Protein AF-A0A2N9LBW0-F1 (afdb_monomer)

Solvent-accessible surface area (backbone atoms only — not comparable to full-atom values): 5329 Å² total; per-residue (Å²): 86,71,47,71,45,98,88,67,49,81,42,82,78,46,86,52,63,26,68,70,31,43,53,51,39,52,55,38,45,74,68,76,46,85,61,50,71,68,40,63,68,45,28,39,27,81,76,46,20,48,65,74,47,76,48,57,36,70,100,74,21,26,35,38,39,40,39,31,80,74,43,94,68,72,46,68,52,81,45,98,61,61,48,77,82,69,97,63,136

Radius of gyration: 15.64 Å; Cα contacts (8 Å, |Δi|>4): 136; chains: 1; bounding box: 33×25×38 Å

Sequence (89 aa):
MVAITPEGEALTLLDDGEPGATARFEAEFAGGQPVSAQTLAACGGKVAPWISSVTFGGAQLRTVYLGSLKGTTIPYFSSPVAGLPMVHW

pLDDT: mean 94.03, std 5.06, range [58.31, 97.94]

Secondary structure (DSSP, 8-state):
-EEE-TTSPEEE----B-HHHHHHHHHHHHTTSPPPHHHHHH-B-SSSSSEEEEEEESTTS-EEEEEESS-SS--EEE-SSPPPPPS--

Nearest PDB structures (foldseek):
  7ris-assembly1_A  TM=7.830E-01  e=2.706E-01  Rhodopseudomonas palustris CGA009
  8dk0-assembly1_A  TM=7.950E-01  e=6.933E-01  Rhodopseudomonas palustris CGA009
  7riz-assembly1_A  TM=7.955E-01  e=1.668E+00  Rhodopseudomonas palustris CGA009

Structure (mmCIF, N/CA/C/O backbone):
data_AF-A0A2N9LBW0-F1
#
_entry.id   AF-A0A2N9LBW0-F1
#
loop_
_atom_site.group_PDB
_atom_site.id
_atom_site.type_symbol
_atom_site.label_atom_id
_atom_site.label_alt_id
_atom_site.label_comp_id
_atom_site.label_asym_id
_atom_site.label_entity_id
_atom_site.label_seq_id
_atom_site.pdbx_PDB_ins_code
_atom_site.Cartn_x
_atom_site.Cartn_y
_atom_site.Cartn_z
_atom_site.occupancy
_atom_site.B_iso_or_equiv
_atom_site.auth_seq_id
_atom_site.auth_comp_id
_atom_site.auth_asym_id
_atom_site.auth_atom_id
_atom_site.pdbx_PDB_model_num
ATOM 1 N N . MET A 1 1 ? -3.085 -4.540 -1.891 1.00 89.62 1 MET A N 1
ATOM 2 C CA . MET A 1 1 ? -3.071 -4.159 -3.320 1.00 89.62 1 MET A CA 1
ATOM 3 C C . MET A 1 1 ? -3.448 -5.360 -4.157 1.00 89.62 1 MET A C 1
ATOM 5 O O . MET A 1 1 ? -2.864 -6.426 -3.979 1.00 89.62 1 MET A O 1
ATOM 9 N N . VAL A 1 2 ? -4.394 -5.170 -5.071 1.00 94.56 2 VAL A N 1
ATOM 10 C CA . VAL A 1 2 ? -4.849 -6.212 -5.991 1.00 94.56 2 VAL A CA 1
ATOM 11 C C . VAL A 1 2 ? -4.650 -5.765 -7.435 1.00 94.56 2 VAL A C 1
ATOM 13 O O . VAL A 1 2 ? -4.739 -4.572 -7.723 1.00 94.56 2 VAL A O 1
ATOM 16 N N . ALA A 1 3 ? -4.387 -6.713 -8.328 1.00 92.88 3 ALA A N 1
ATOM 17 C CA . ALA A 1 3 ? -4.591 -6.538 -9.760 1.00 92.88 3 ALA A CA 1
ATOM 18 C C . ALA A 1 3 ? -5.847 -7.304 -10.170 1.00 92.88 3 ALA A C 1
ATOM 20 O O . ALA A 1 3 ? -6.066 -8.416 -9.695 1.00 92.88 3 ALA A O 1
ATOM 21 N N . ILE A 1 4 ? -6.651 -6.708 -11.046 1.00 92.25 4 ILE A N 1
ATOM 22 C CA . ILE A 1 4 ? -7.786 -7.385 -11.672 1.00 92.25 4 ILE A CA 1
ATOM 23 C C . ILE A 1 4 ? -7.333 -7.842 -13.060 1.00 92.25 4 ILE A C 1
ATOM 25 O O . ILE A 1 4 ? -6.844 -7.019 -13.837 1.00 92.25 4 ILE A O 1
ATOM 29 N N . THR A 1 5 ? -7.421 -9.140 -13.352 1.00 87.50 5 THR A N 1
ATOM 30 C CA . THR A 1 5 ? -7.038 -9.693 -14.660 1.00 87.50 5 THR A CA 1
ATOM 31 C C . THR A 1 5 ? -8.055 -9.300 -15.740 1.00 87.50 5 THR A C 1
ATOM 33 O O . THR A 1 5 ? -9.177 -8.906 -15.407 1.00 87.50 5 THR A O 1
ATOM 36 N N . PRO A 1 6 ? -7.717 -9.409 -17.040 1.00 87.44 6 PRO A N 1
ATOM 37 C CA . PRO A 1 6 ? -8.687 -9.207 -18.121 1.00 87.44 6 PRO A CA 1
ATOM 38 C C . PRO A 1 6 ? -9.934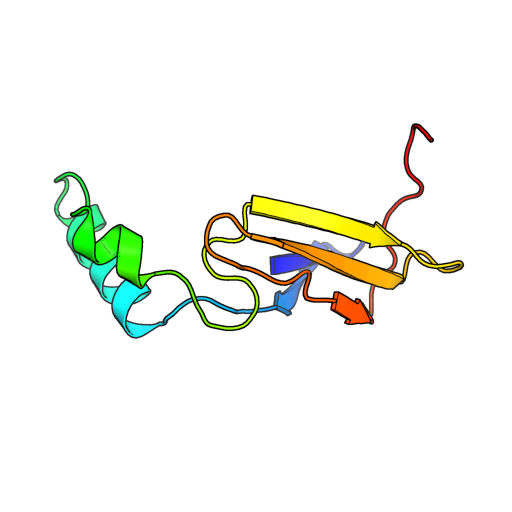 -10.100 -18.013 1.00 87.44 6 PRO A C 1
ATOM 40 O O . PRO A 1 6 ? -11.013 -9.710 -18.449 1.00 87.44 6 PRO A O 1
ATOM 43 N N . GLU A 1 7 ? -9.796 -11.274 -17.399 1.00 92.81 7 GLU A N 1
ATOM 44 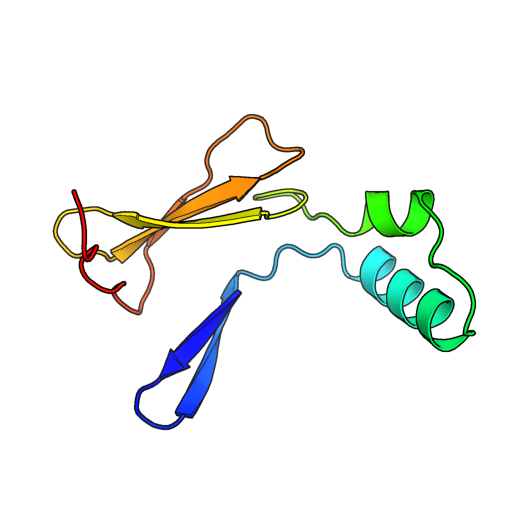C CA . GLU A 1 7 ? -10.867 -12.241 -17.147 1.00 92.81 7 GLU A CA 1
ATOM 45 C C . GLU A 1 7 ? -11.710 -11.887 -15.906 1.00 92.81 7 GLU A C 1
ATOM 47 O O . GLU A 1 7 ? -12.728 -12.526 -15.647 1.00 92.81 7 GLU A O 1
ATOM 52 N N . GLY A 1 8 ? -11.316 -10.854 -15.152 1.00 92.56 8 GLY A N 1
ATOM 53 C CA . GLY A 1 8 ? -12.012 -10.372 -13.959 1.00 92.56 8 GLY A CA 1
ATOM 54 C C . GLY A 1 8 ? -11.545 -11.001 -12.644 1.00 92.56 8 GLY A C 1
ATOM 55 O O . GLY A 1 8 ? -12.175 -10.774 -11.611 1.00 92.56 8 GLY A O 1
ATOM 56 N N . GLU A 1 9 ? -10.453 -11.769 -12.641 1.00 93.50 9 GLU A N 1
ATOM 57 C CA . GLU A 1 9 ? -9.927 -12.393 -11.425 1.00 93.50 9 GLU A CA 1
ATOM 58 C C . GLU A 1 9 ? -9.129 -11.393 -10.583 1.00 93.50 9 GLU A C 1
ATOM 60 O O . GLU A 1 9 ? -8.366 -10.583 -11.108 1.00 93.50 9 GLU A O 1
ATOM 65 N N . ALA A 1 10 ? -9.268 -11.464 -9.258 1.00 95.06 10 ALA A N 1
ATOM 66 C CA . ALA A 1 10 ? -8.485 -10.647 -8.339 1.00 95.06 10 ALA A CA 1
ATOM 67 C C . ALA A 1 10 ? -7.216 -11.388 -7.894 1.00 95.06 10 ALA A C 1
ATOM 69 O O . ALA A 1 10 ? -7.281 -12.423 -7.233 1.00 95.06 10 ALA A O 1
ATOM 70 N N . LEU A 1 11 ? -6.055 -10.814 -8.206 1.00 92.94 11 LEU A N 1
ATOM 71 C CA . LEU A 1 11 ? -4.747 -11.279 -7.754 1.00 92.94 11 LEU A CA 1
ATOM 72 C C . LEU A 1 11 ? -4.225 -10.374 -6.639 1.00 92.94 11 LEU A C 1
ATOM 74 O O . LEU A 1 11 ? -4.006 -9.180 -6.856 1.00 92.94 11 LEU A O 1
ATOM 78 N N . THR A 1 12 ? -3.962 -10.934 -5.459 1.00 94.38 12 THR A N 1
ATOM 79 C CA . THR A 1 12 ? -3.292 -10.199 -4.378 1.00 94.38 12 THR A CA 1
ATOM 80 C C . THR A 1 12 ? -1.811 -10.043 -4.702 1.00 94.38 12 THR A C 1
ATOM 82 O O . THR A 1 12 ? -1.068 -11.020 -4.735 1.00 94.38 12 THR A O 1
ATOM 85 N N . LEU A 1 13 ? -1.376 -8.802 -4.932 1.00 93.19 13 LEU A N 1
ATOM 86 C CA . LEU A 1 13 ? 0.022 -8.479 -5.240 1.00 93.19 13 LEU A CA 1
ATOM 87 C C . LEU A 1 13 ? 0.824 -8.069 -4.002 1.00 93.19 13 LEU A C 1
ATOM 89 O O . LEU A 1 13 ? 2.034 -8.256 -3.957 1.00 93.19 13 LEU A O 1
ATOM 93 N N . LEU A 1 14 ? 0.153 -7.471 -3.020 1.00 93.31 14 LEU A N 1
ATOM 94 C CA . LEU A 1 14 ? 0.753 -7.047 -1.759 1.00 93.31 14 LEU A CA 1
ATOM 95 C C . LEU A 1 14 ? -0.326 -6.994 -0.687 1.00 93.31 14 LEU A C 1
ATOM 97 O O . LEU A 1 14 ? -1.359 -6.354 -0.894 1.00 93.31 14 LEU A O 1
ATOM 101 N N . ASP A 1 15 ? -0.043 -7.581 0.464 1.00 93.62 15 ASP A N 1
ATOM 102 C CA . ASP A 1 15 ? -0.789 -7.367 1.696 1.00 93.62 15 ASP A CA 1
ATOM 103 C C . ASP A 1 15 ? 0.202 -6.914 2.773 1.00 93.62 15 ASP A C 1
ATOM 105 O O . ASP A 1 15 ? 1.076 -7.671 3.186 1.00 93.62 15 ASP A O 1
ATOM 109 N N . ASP A 1 16 ? 0.128 -5.634 3.128 1.00 94.06 16 ASP A N 1
ATOM 110 C CA . ASP A 1 16 ? 0.992 -4.983 4.121 1.00 94.06 16 ASP A CA 1
ATOM 111 C C . ASP A 1 16 ? 0.131 -4.288 5.186 1.00 94.06 16 ASP A C 1
ATOM 113 O O . ASP A 1 16 ? 0.472 -3.221 5.687 1.00 94.06 16 ASP A O 1
ATOM 117 N N . GLY A 1 17 ? -1.047 -4.840 5.487 1.00 94.12 17 GLY A N 1
ATOM 118 C CA . GLY A 1 17 ? -1.803 -4.460 6.679 1.00 94.12 17 GLY A CA 1
ATOM 119 C C . GLY A 1 17 ? -1.239 -5.147 7.923 1.00 94.12 17 GLY A C 1
ATOM 120 O O . GLY A 1 17 ? -0.624 -6.208 7.828 1.00 94.12 17 GLY A O 1
ATOM 121 N N . GLU A 1 18 ? -1.455 -4.568 9.105 1.00 96.44 18 GLU A N 1
ATOM 122 C CA . GLU A 1 18 ? -1.272 -5.299 10.365 1.00 96.44 18 GLU A CA 1
ATOM 123 C C . GLU A 1 18 ? -2.594 -6.010 10.717 1.00 96.44 18 GLU A C 1
ATOM 125 O O . GLU A 1 18 ? -3.553 -5.330 11.095 1.00 96.44 18 GLU A O 1
ATOM 130 N N . PRO A 1 19 ? -2.693 -7.351 10.592 1.00 95.62 19 PRO A N 1
ATOM 131 C CA . PRO A 1 19 ? -3.979 -8.048 10.662 1.00 95.62 19 PRO A CA 1
ATOM 132 C C . PRO A 1 19 ? -4.721 -7.867 11.990 1.00 95.62 19 PRO A C 1
ATOM 134 O O . PRO A 1 19 ? -5.950 -7.788 11.999 1.00 95.62 19 PRO A O 1
ATOM 137 N N . GLY A 1 20 ? -4.003 -7.782 13.116 1.00 97.50 20 GLY A N 1
ATOM 138 C CA . GLY A 1 20 ? -4.613 -7.589 14.432 1.00 97.50 20 GLY A CA 1
ATOM 139 C C . GLY A 1 20 ? -5.266 -6.213 14.573 1.00 97.50 20 GLY A C 1
ATOM 140 O O . GLY A 1 20 ? -6.403 -6.089 15.036 1.00 97.50 20 GLY A O 1
ATOM 141 N N . ALA A 1 21 ? -4.575 -5.165 14.134 1.00 97.06 21 ALA A N 1
ATOM 142 C CA . ALA A 1 21 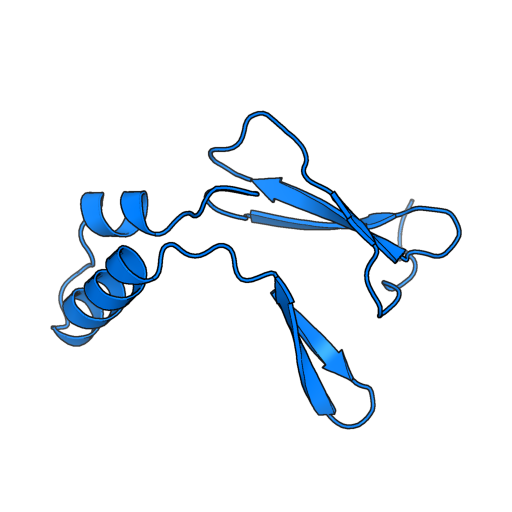? -5.085 -3.807 14.101 1.00 97.06 21 ALA A CA 1
ATOM 143 C C . ALA A 1 21 ? -6.228 -3.653 13.098 1.00 97.06 21 ALA A C 1
ATOM 145 O O . ALA A 1 21 ? -7.205 -2.992 13.439 1.00 97.06 21 ALA A O 1
ATOM 146 N N . THR A 1 22 ? -6.159 -4.302 11.931 1.00 96.56 22 THR A N 1
ATOM 147 C CA . THR A 1 22 ? -7.269 -4.343 10.970 1.00 96.56 22 THR A CA 1
ATOM 148 C C . THR A 1 22 ? -8.500 -5.018 11.574 1.00 96.56 22 THR A C 1
ATOM 150 O O . THR A 1 22 ? -9.589 -4.465 11.500 1.00 96.56 22 THR A O 1
ATOM 153 N N . ALA A 1 23 ? -8.357 -6.155 12.261 1.00 97.62 23 ALA A N 1
ATOM 154 C CA . ALA A 1 23 ? -9.493 -6.809 12.917 1.00 97.62 23 ALA A CA 1
ATOM 155 C C . ALA A 1 23 ? -10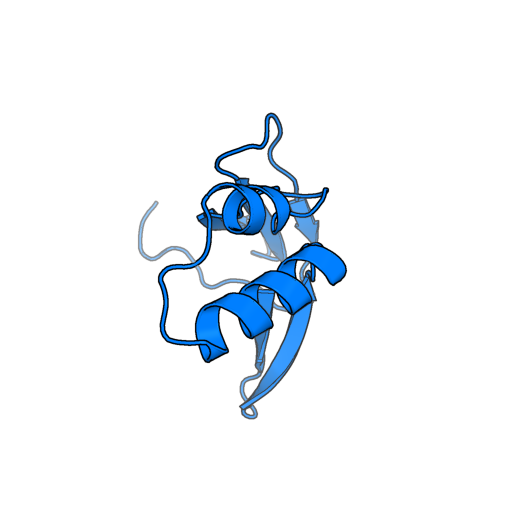.147 -5.916 13.990 1.00 97.62 23 ALA A C 1
ATOM 157 O O . ALA A 1 23 ? -11.371 -5.850 14.100 1.00 97.62 23 ALA A O 1
ATOM 158 N N . ARG A 1 24 ? -9.335 -5.184 14.762 1.00 97.75 24 ARG A N 1
ATOM 159 C CA . ARG A 1 24 ? -9.829 -4.192 15.728 1.00 97.75 24 ARG A CA 1
ATOM 160 C C . ARG A 1 24 ? -10.496 -2.998 15.042 1.00 97.75 24 ARG A C 1
ATOM 162 O O . ARG A 1 24 ? -11.516 -2.532 15.536 1.00 97.75 24 ARG A O 1
ATOM 169 N N . PHE A 1 25 ? -9.942 -2.520 13.929 1.00 97.50 25 PHE A N 1
ATOM 170 C CA . PHE A 1 25 ? -10.549 -1.471 13.111 1.00 97.50 25 PHE A CA 1
ATOM 171 C C . PHE A 1 25 ? -11.957 -1.878 12.680 1.00 97.50 25 PHE A C 1
ATOM 173 O O . PHE A 1 25 ? -12.899 -1.130 12.919 1.00 97.50 25 PHE A O 1
ATOM 180 N N . GLU A 1 26 ? -12.107 -3.081 12.120 1.00 97.50 26 GLU A N 1
ATOM 181 C CA . GLU A 1 26 ? -13.402 -3.608 11.680 1.00 97.50 26 GLU A CA 1
ATOM 182 C C . GLU A 1 26 ? -14.394 -3.719 12.845 1.00 97.50 26 GLU A C 1
ATOM 184 O O . GLU A 1 26 ? -15.554 -3.332 12.716 1.00 97.50 26 GLU A O 1
ATOM 189 N N . ALA A 1 27 ? -13.939 -4.183 14.014 1.00 97.44 27 ALA A N 1
ATOM 190 C CA . ALA A 1 27 ? -14.779 -4.277 15.207 1.00 97.44 27 ALA A CA 1
ATOM 191 C C . ALA A 1 27 ? -15.244 -2.900 15.724 1.00 97.44 27 ALA A C 1
ATOM 193 O O . ALA A 1 27 ? -16.417 -2.739 16.063 1.00 97.44 27 ALA A O 1
ATOM 194 N N . GLU A 1 28 ? -14.352 -1.902 15.773 1.00 97.44 28 GLU A N 1
ATOM 195 C CA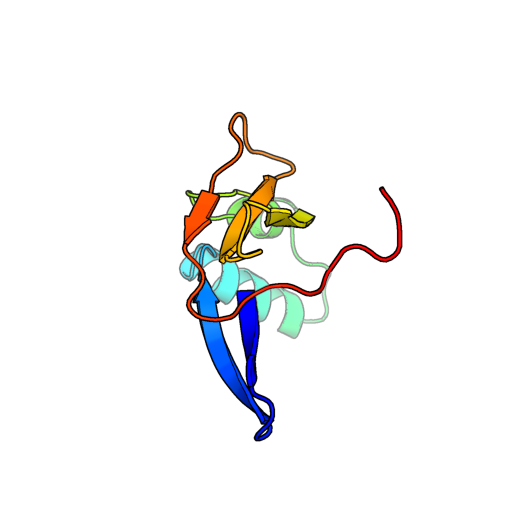 . GLU A 1 28 ? -14.702 -0.526 16.161 1.00 97.44 28 GLU A CA 1
ATOM 196 C C . GLU A 1 28 ? -15.667 0.105 15.150 1.00 97.44 28 GLU A C 1
ATOM 198 O O . GLU A 1 28 ? -16.678 0.692 15.542 1.00 97.44 28 GLU A O 1
ATOM 203 N N . PHE A 1 29 ? -15.393 -0.073 13.856 1.00 97.19 29 PHE A N 1
ATOM 204 C CA . PHE A 1 29 ? -16.224 0.438 12.771 1.00 97.19 29 PHE A CA 1
ATOM 205 C C . PHE A 1 29 ? -17.636 -0.165 12.797 1.00 97.19 29 PHE A C 1
ATOM 207 O O . PHE A 1 29 ? -18.626 0.566 12.729 1.00 97.19 29 PHE A O 1
ATOM 214 N N . ALA A 1 30 ? -17.750 -1.485 12.976 1.00 97.81 30 ALA A N 1
ATOM 215 C CA . ALA A 1 30 ? -19.031 -2.185 13.078 1.00 97.81 30 ALA A CA 1
ATOM 216 C C . ALA A 1 30 ? -19.875 -1.739 14.287 1.00 97.81 30 ALA A C 1
ATOM 218 O O . ALA A 1 30 ? -21.100 -1.848 14.258 1.00 97.81 30 ALA A O 1
ATOM 219 N N . GLY A 1 31 ? -19.242 -1.196 15.333 1.00 96.31 31 GLY A N 1
ATOM 220 C CA . GLY A 1 31 ? -19.925 -0.603 16.485 1.00 96.31 31 GLY A CA 1
ATOM 221 C C . GLY A 1 31 ? -20.659 0.711 16.183 1.00 96.31 31 GLY A C 1
ATOM 222 O O . GLY A 1 31 ? -21.355 1.231 17.055 1.00 96.31 31 GLY A O 1
ATOM 223 N N . GLY A 1 32 ? -20.514 1.272 14.975 1.00 95.25 32 GLY A N 1
ATOM 224 C CA . GLY A 1 32 ? -21.188 2.503 14.550 1.00 95.25 32 GLY A CA 1
ATOM 225 C C . GLY A 1 32 ? -20.636 3.780 15.192 1.00 95.25 32 GLY A C 1
ATOM 226 O O . GLY A 1 32 ? -21.252 4.840 15.083 1.00 95.25 32 GLY A O 1
ATOM 227 N N . GLN A 1 33 ? -19.495 3.692 15.876 1.00 90.50 33 GLN A N 1
ATOM 228 C CA . GLN A 1 33 ? -18.748 4.835 16.396 1.00 90.50 33 GLN A CA 1
ATOM 229 C C . GLN A 1 33 ? -17.527 5.113 15.508 1.00 90.50 33 GLN A C 1
ATOM 231 O O . GLN A 1 33 ? -17.065 4.217 14.799 1.00 90.50 33 GLN A O 1
ATOM 236 N N . PRO A 1 34 ? -16.973 6.339 15.529 1.00 96.31 34 PRO A N 1
ATOM 237 C CA . PRO A 1 34 ? -15.709 6.614 14.858 1.00 96.31 34 PRO A CA 1
ATO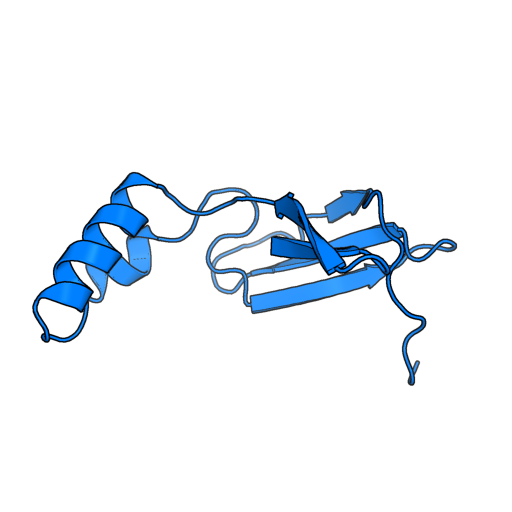M 238 C C . PRO A 1 34 ? -14.601 5.683 15.361 1.00 96.31 34 PRO A C 1
ATOM 240 O O . PRO A 1 34 ? -14.417 5.534 16.570 1.00 96.31 34 PRO A O 1
ATOM 243 N N . VAL A 1 35 ? -13.831 5.106 14.437 1.00 97.94 35 VAL A N 1
ATOM 244 C CA . VAL A 1 35 ? -12.637 4.326 14.783 1.00 97.94 35 VAL A CA 1
ATOM 245 C C . VAL A 1 35 ? -11.623 5.232 15.476 1.00 97.94 35 VAL A C 1
ATOM 247 O O . VAL A 1 35 ? -11.367 6.360 15.043 1.00 97.94 35 VAL A O 1
ATOM 250 N N . SER A 1 36 ? -11.027 4.740 16.556 1.00 97.38 36 SER A N 1
ATOM 251 C CA . SER A 1 36 ? -10.059 5.497 17.335 1.00 97.38 36 SER A CA 1
ATOM 252 C C . SER A 1 36 ? -8.797 5.816 16.525 1.00 97.38 36 SER A C 1
ATOM 254 O O . SER A 1 36 ? -8.311 5.022 15.714 1.00 97.38 36 SER A O 1
ATOM 256 N N . ALA A 1 37 ? -8.197 6.980 16.796 1.00 96.12 37 ALA A N 1
ATOM 257 C CA . ALA A 1 37 ? -6.937 7.382 16.168 1.00 96.12 37 ALA A CA 1
ATOM 258 C C . ALA A 1 37 ? -5.801 6.377 16.440 1.00 96.12 37 ALA A C 1
ATOM 260 O O . ALA A 1 37 ? -4.932 6.179 15.592 1.00 96.12 37 ALA A O 1
ATOM 261 N N . GLN A 1 38 ? -5.819 5.720 17.606 1.00 96.56 38 GLN A N 1
ATOM 262 C CA . GLN A 1 38 ? -4.858 4.677 17.964 1.00 96.56 38 GLN A CA 1
ATOM 263 C C . GLN A 1 38 ? -5.011 3.440 17.072 1.00 96.56 38 GLN A C 1
ATOM 265 O O . GLN A 1 38 ? -4.010 2.921 16.576 1.00 96.56 38 GLN A O 1
ATOM 270 N N . THR A 1 39 ? -6.244 2.984 16.845 1.00 97.06 39 THR A N 1
ATOM 271 C CA . THR A 1 39 ? -6.522 1.833 15.980 1.00 97.06 39 THR A CA 1
ATOM 272 C C . THR A 1 39 ? -6.170 2.143 14.527 1.00 97.06 39 THR A C 1
ATOM 274 O O . THR A 1 39 ? -5.428 1.378 13.911 1.00 97.06 39 THR A O 1
ATOM 277 N N . LEU A 1 40 ? -6.565 3.314 14.016 1.00 95.69 40 LEU A N 1
ATOM 278 C CA . LEU A 1 40 ? -6.143 3.817 12.701 1.00 95.69 40 LEU A CA 1
ATOM 279 C C . LEU A 1 40 ? -4.609 3.843 12.551 1.00 95.69 40 LEU A C 1
ATOM 281 O O . LEU A 1 40 ? -4.062 3.344 11.567 1.00 95.69 40 LEU A O 1
ATOM 285 N N . ALA A 1 41 ? -3.892 4.388 13.541 1.00 94.75 41 ALA A N 1
ATOM 286 C CA . ALA A 1 41 ? -2.427 4.461 13.549 1.00 94.75 41 ALA A CA 1
ATOM 287 C C . ALA A 1 41 ? -1.739 3.094 13.497 1.00 94.75 41 ALA A C 1
ATOM 289 O O . ALA A 1 41 ? -0.649 3.004 12.930 1.00 94.75 41 ALA A O 1
ATOM 290 N N . ALA A 1 42 ? -2.365 2.060 14.060 1.00 96.31 42 ALA A N 1
ATOM 291 C CA . ALA A 1 42 ? -1.816 0.713 14.140 1.00 96.31 42 ALA A CA 1
ATOM 292 C C . ALA A 1 42 ? -2.047 -0.135 12.876 1.00 96.31 42 ALA A C 1
ATOM 294 O O . ALA A 1 42 ? -1.383 -1.150 12.723 1.00 96.31 42 ALA A O 1
ATOM 295 N N . CYS A 1 43 ? -2.946 0.264 11.966 1.00 96.62 43 CYS A N 1
ATOM 296 C CA . CYS A 1 43 ? -3.305 -0.547 10.791 1.00 96.62 43 CYS A CA 1
ATOM 297 C C . CYS A 1 43 ? -2.197 -0.660 9.727 1.00 96.62 43 CYS A C 1
ATOM 299 O O . CYS A 1 43 ? -2.262 -1.533 8.864 1.00 96.62 43 CYS A O 1
ATOM 301 N N . GLY A 1 44 ? -1.204 0.235 9.742 1.00 94.19 44 GLY A N 1
ATOM 302 C CA . GLY A 1 44 ? -0.111 0.211 8.769 1.00 94.19 44 GLY A CA 1
ATOM 303 C C . GLY A 1 44 ? 0.864 -0.936 9.025 1.00 94.19 44 GLY A C 1
ATOM 304 O O . GLY A 1 44 ? 1.323 -1.095 10.154 1.00 94.19 44 GLY A O 1
ATOM 305 N N . GLY A 1 45 ? 1.221 -1.685 7.981 1.00 94.00 45 GLY A N 1
ATOM 306 C CA . GLY A 1 45 ? 2.273 -2.696 8.044 1.00 94.00 45 GLY A CA 1
ATOM 307 C C . GLY A 1 45 ? 3.682 -2.117 7.988 1.00 94.00 45 GLY A C 1
ATOM 308 O O . GLY A 1 45 ? 3.946 -0.999 8.434 1.00 94.00 45 GLY A O 1
ATOM 309 N N . LYS A 1 46 ? 4.624 -2.925 7.501 1.00 93.94 46 LYS A N 1
ATOM 310 C CA . LYS A 1 46 ? 6.068 -2.680 7.645 1.00 93.94 46 LYS A CA 1
ATOM 311 C C . LYS A 1 46 ? 6.742 -2.278 6.344 1.00 93.94 46 LYS A C 1
ATOM 313 O O . LYS A 1 46 ? 7.778 -1.621 6.398 1.00 93.94 46 LYS A O 1
ATOM 318 N N . VAL A 1 47 ? 6.206 -2.702 5.203 1.00 95.12 47 VAL A N 1
ATOM 319 C CA . VAL A 1 47 ? 6.812 -2.443 3.895 1.00 95.12 47 VAL A CA 1
ATOM 320 C C . VAL A 1 47 ? 6.591 -0.984 3.517 1.00 95.12 47 VAL A C 1
ATOM 322 O O . VAL A 1 47 ? 7.554 -0.256 3.310 1.00 95.12 47 VAL A O 1
ATOM 325 N N . ALA A 1 48 ? 5.338 -0.547 3.475 1.00 95.75 48 ALA A N 1
ATOM 326 C CA . ALA A 1 48 ? 4.914 0.792 3.104 1.00 95.75 48 ALA A CA 1
ATOM 327 C C . ALA A 1 48 ? 3.818 1.262 4.087 1.00 95.75 48 ALA A C 1
ATOM 329 O O . ALA A 1 48 ? 2.638 1.307 3.740 1.00 95.75 48 ALA A O 1
ATOM 330 N N . PRO A 1 49 ? 4.166 1.617 5.337 1.00 95.25 49 PRO A N 1
ATOM 331 C CA . PRO A 1 49 ? 3.182 1.975 6.358 1.00 95.25 49 PRO A CA 1
ATOM 332 C C . PRO A 1 49 ? 2.299 3.136 5.892 1.00 95.25 49 PRO A C 1
ATOM 334 O O . PRO A 1 49 ? 2.796 4.210 5.554 1.00 95.25 49 PRO A O 1
ATOM 337 N N . TRP A 1 50 ? 0.980 2.937 5.893 1.00 93.88 50 TRP A N 1
ATOM 338 C CA . TRP A 1 50 ? 0.019 3.909 5.354 1.00 93.88 50 TRP A CA 1
ATOM 339 C C . TRP A 1 50 ? 0.285 4.211 3.869 1.00 93.88 50 TRP A C 1
ATOM 341 O O . TRP A 1 50 ? 0.627 5.340 3.502 1.00 93.88 50 TRP A O 1
ATOM 351 N N . ILE A 1 51 ? 0.154 3.176 3.029 1.00 94.75 51 ILE A N 1
ATOM 352 C CA . ILE A 1 51 ? 0.257 3.282 1.566 1.00 94.75 51 ILE A CA 1
ATOM 353 C C . ILE A 1 51 ? -0.714 4.350 1.066 1.00 94.75 51 ILE A C 1
ATOM 355 O O . ILE A 1 51 ? -1.911 4.280 1.338 1.00 94.75 51 ILE A O 1
ATOM 359 N N . SER A 1 52 ? -0.198 5.321 0.319 1.00 94.81 52 SER A N 1
ATOM 360 C CA . SER A 1 52 ? -0.987 6.419 -0.248 1.00 94.81 52 SER A CA 1
ATOM 361 C C . SER A 1 52 ? -0.998 6.442 -1.766 1.00 94.81 52 SER A C 1
ATOM 363 O O . SER A 1 52 ? -1.922 6.997 -2.357 1.00 94.81 52 SER A O 1
ATOM 365 N N . SER A 1 53 ? 0.011 5.860 -2.410 1.00 95.00 53 SER A N 1
ATOM 366 C CA . SER A 1 53 ? 0.103 5.846 -3.864 1.00 95.00 53 SER A CA 1
ATOM 367 C C . SER A 1 53 ? 0.880 4.642 -4.378 1.00 95.00 53 SER A C 1
ATOM 369 O O . SER A 1 53 ? 1.653 4.002 -3.663 1.00 95.00 53 SER A O 1
ATOM 371 N N . VAL A 1 54 ? 0.657 4.345 -5.652 1.00 94.44 54 VAL A N 1
ATOM 372 C CA . VAL A 1 54 ? 1.351 3.311 -6.410 1.00 94.44 54 VAL A CA 1
ATOM 373 C C . VAL A 1 54 ? 1.681 3.871 -7.788 1.00 94.44 54 VAL A C 1
ATOM 375 O O . VAL A 1 54 ? 0.869 4.587 -8.372 1.00 94.44 54 VAL A O 1
ATOM 378 N N . THR A 1 55 ? 2.861 3.556 -8.314 1.00 94.38 55 THR A N 1
ATOM 379 C CA . THR A 1 55 ? 3.205 3.840 -9.713 1.00 94.38 55 THR A CA 1
ATOM 380 C C . THR A 1 55 ? 4.005 2.694 -10.319 1.00 94.38 55 THR A C 1
ATOM 382 O O . THR A 1 55 ? 4.729 1.991 -9.611 1.00 94.38 55 THR A O 1
ATOM 385 N N . PHE A 1 56 ? 3.861 2.495 -11.627 1.00 95.06 56 PHE A N 1
ATOM 386 C CA . PHE A 1 56 ? 4.601 1.495 -12.388 1.00 95.06 56 PHE A CA 1
ATOM 387 C C . PHE A 1 56 ? 5.706 2.174 -13.194 1.00 95.06 56 PHE A C 1
ATOM 389 O O . PHE A 1 56 ? 5.472 3.167 -13.875 1.00 95.06 56 PHE A O 1
ATOM 396 N N . GLY A 1 57 ? 6.907 1.611 -13.145 1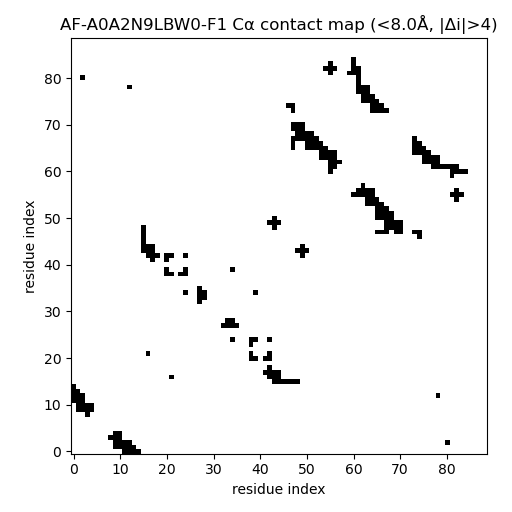.00 94.12 57 GLY A N 1
ATOM 397 C CA . GLY A 1 57 ? 8.068 2.091 -13.880 1.00 94.12 57 GLY A CA 1
ATOM 398 C C . GLY A 1 57 ? 8.924 0.959 -14.442 1.00 94.12 57 GLY A C 1
ATOM 399 O O . GLY A 1 57 ? 8.537 -0.215 -14.469 1.00 94.12 57 GLY A O 1
ATOM 400 N N . GLY A 1 58 ? 10.118 1.333 -14.902 1.00 93.88 58 GLY A N 1
ATOM 401 C CA . GLY A 1 58 ? 11.014 0.455 -15.651 1.00 93.88 58 GLY A CA 1
ATOM 402 C C . GLY A 1 58 ? 10.575 0.270 -17.108 1.00 93.88 58 GLY A C 1
ATOM 403 O O . GLY A 1 58 ? 9.432 0.532 -17.471 1.00 93.88 58 GLY A O 1
ATOM 404 N N . ALA A 1 59 ? 11.487 -0.216 -17.955 1.00 93.38 59 ALA A N 1
ATOM 405 C CA . ALA A 1 59 ? 11.264 -0.320 -19.404 1.00 93.38 59 ALA A CA 1
ATOM 406 C C . ALA A 1 59 ? 10.056 -1.194 -19.797 1.00 93.38 59 ALA A C 1
ATOM 408 O O . ALA A 1 59 ? 9.477 -1.004 -20.859 1.00 93.38 59 ALA A O 1
ATOM 409 N N . GLN A 1 60 ? 9.679 -2.148 -18.940 1.00 95.06 60 GLN A N 1
ATOM 410 C CA . GLN A 1 60 ? 8.546 -3.054 -19.159 1.00 95.06 60 GLN A CA 1
ATOM 411 C C . GLN A 1 60 ? 7.295 -2.662 -18.358 1.00 95.06 60 GLN A C 1
ATOM 413 O O . GLN A 1 60 ? 6.330 -3.420 -18.358 1.00 95.06 60 GLN A O 1
ATOM 418 N N . LEU A 1 61 ? 7.320 -1.536 -17.628 1.00 95.19 61 LEU A N 1
ATOM 419 C CA . LEU A 1 61 ? 6.259 -1.122 -16.698 1.00 95.19 61 LEU A CA 1
ATOM 420 C C . LEU A 1 61 ? 5.903 -2.206 -15.670 1.00 95.19 61 LEU A C 1
ATOM 422 O O . LEU A 1 61 ? 4.749 -2.368 -15.288 1.00 95.19 61 LEU A O 1
ATOM 426 N N . ARG A 1 62 ? 6.898 -2.983 -15.233 1.00 95.75 62 ARG A N 1
ATOM 427 C CA . ARG A 1 62 ? 6.725 -4.077 -14.263 1.00 95.75 62 ARG A CA 1
ATOM 428 C C . ARG A 1 62 ? 7.285 -3.761 -12.886 1.00 95.75 62 ARG A C 1
ATOM 430 O O . ARG A 1 62 ? 7.033 -4.524 -11.964 1.00 95.75 62 ARG A O 1
ATOM 437 N N . THR A 1 63 ? 8.005 -2.659 -12.708 1.00 97.25 63 THR A N 1
ATOM 438 C CA . THR A 1 63 ? 8.481 -2.268 -11.379 1.00 97.25 63 THR A CA 1
ATOM 439 C C . THR A 1 63 ? 7.416 -1.426 -10.702 1.00 97.25 63 THR A C 1
ATOM 441 O O . THR A 1 63 ? 7.137 -0.321 -11.154 1.00 97.25 63 THR A O 1
ATOM 444 N N . VAL A 1 64 ? 6.826 -1.928 -9.624 1.00 96.75 64 VAL A N 1
ATOM 445 C CA . VAL A 1 64 ? 5.907 -1.155 -8.786 1.00 96.75 64 VAL A CA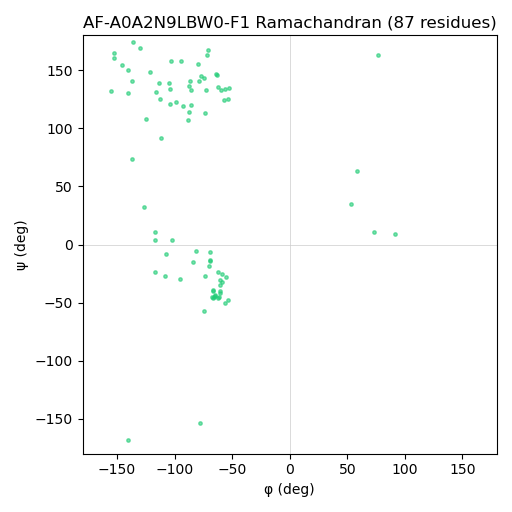 1
ATOM 446 C C . VAL A 1 64 ? 6.707 -0.377 -7.753 1.00 96.75 64 VAL A C 1
ATOM 448 O O . VAL A 1 64 ? 7.539 -0.975 -7.081 1.00 96.75 64 VAL A O 1
ATOM 451 N N . TYR A 1 65 ? 6.415 0.911 -7.587 1.00 96.81 65 TYR A N 1
ATOM 452 C CA . TYR A 1 65 ? 6.905 1.762 -6.501 1.00 96.81 65 TYR A CA 1
ATOM 453 C C . TYR A 1 65 ? 5.741 2.183 -5.606 1.00 96.81 65 TYR A C 1
ATOM 455 O O . TYR A 1 65 ? 4.662 2.517 -6.105 1.00 96.81 65 TYR A O 1
ATOM 463 N N . LEU A 1 66 ? 5.965 2.186 -4.293 1.00 97.38 66 LEU A N 1
ATOM 464 C CA . LEU A 1 66 ? 4.939 2.479 -3.294 1.00 97.38 66 LEU A CA 1
ATOM 465 C C . LEU A 1 66 ? 5.235 3.796 -2.577 1.00 97.38 66 LEU A C 1
ATOM 467 O O . LEU A 1 66 ? 6.305 3.967 -1.992 1.00 97.38 66 LEU A O 1
ATOM 471 N N . GLY A 1 67 ? 4.266 4.711 -2.600 1.00 96.94 67 GLY A N 1
ATOM 472 C CA . GLY A 1 67 ? 4.257 5.898 -1.751 1.00 96.94 67 GLY A CA 1
ATOM 473 C C . GLY A 1 67 ? 3.618 5.589 -0.400 1.00 96.94 67 GLY A C 1
ATOM 474 O O . GLY A 1 67 ? 2.631 4.856 -0.316 1.00 96.94 67 GLY A O 1
ATOM 475 N N . SER A 1 68 ? 4.184 6.145 0.668 1.00 96.44 68 SER A N 1
ATOM 476 C CA . SER A 1 68 ? 3.802 5.845 2.048 1.00 96.44 68 SER A CA 1
ATOM 477 C C . SER A 1 68 ? 3.818 7.123 2.885 1.00 96.44 68 SER A C 1
ATOM 479 O O . SER A 1 68 ? 4.793 7.871 2.861 1.00 96.44 68 SER A O 1
ATOM 481 N N . LEU A 1 69 ? 2.738 7.384 3.632 1.00 95.25 69 LEU A N 1
ATOM 482 C CA . LEU A 1 69 ? 2.616 8.595 4.460 1.00 95.25 69 LEU A CA 1
ATOM 483 C C . LEU A 1 69 ? 3.494 8.555 5.712 1.00 95.25 69 LEU A C 1
ATOM 485 O O . LEU A 1 69 ? 3.857 9.603 6.239 1.00 95.25 69 LEU A O 1
ATOM 489 N N . LYS A 1 70 ? 3.799 7.356 6.217 1.00 94.50 70 LYS A N 1
ATOM 490 C CA . LYS A 1 70 ? 4.591 7.155 7.441 1.00 94.50 70 LYS A CA 1
ATOM 491 C C . LYS A 1 70 ? 5.908 6.419 7.180 1.00 94.50 70 LYS A C 1
ATOM 493 O O . LYS A 1 70 ? 6.560 5.984 8.125 1.00 94.50 70 LYS A O 1
ATOM 498 N N . GLY A 1 71 ? 6.277 6.258 5.913 1.00 94.38 71 GLY A N 1
ATOM 499 C CA . GLY A 1 71 ? 7.511 5.617 5.475 1.00 94.38 71 GLY A CA 1
ATOM 500 C C . GLY A 1 71 ? 8.623 6.630 5.225 1.00 94.38 71 GLY A C 1
ATOM 501 O O . GLY A 1 71 ? 8.378 7.808 4.982 1.00 94.38 71 GLY A O 1
ATOM 502 N N . THR A 1 72 ? 9.866 6.156 5.275 1.00 96.38 72 THR A N 1
ATOM 503 C CA . THR A 1 72 ? 11.079 6.947 4.987 1.00 96.38 72 THR A CA 1
ATOM 504 C C . THR A 1 72 ? 11.847 6.425 3.773 1.00 96.38 72 THR A C 1
ATOM 506 O O . THR A 1 72 ? 12.919 6.926 3.440 1.00 96.38 72 THR A O 1
ATOM 509 N N . THR A 1 73 ? 11.305 5.410 3.107 1.00 96.25 73 THR A N 1
ATOM 510 C CA . THR A 1 73 ? 11.860 4.771 1.916 1.00 96.25 73 THR A CA 1
ATOM 511 C C . THR A 1 73 ? 10.784 4.689 0.835 1.00 96.25 73 THR A C 1
ATOM 513 O O . THR A 1 73 ? 9.606 4.930 1.101 1.00 96.25 73 THR A O 1
ATOM 516 N N . ILE A 1 74 ? 11.191 4.343 -0.388 1.00 96.81 74 ILE A N 1
ATOM 517 C CA . ILE A 1 74 ? 10.282 4.013 -1.491 1.00 96.81 74 ILE A CA 1
ATOM 518 C C . ILE A 1 74 ? 10.456 2.518 -1.784 1.00 96.81 74 ILE A C 1
ATOM 520 O O . ILE A 1 74 ? 11.362 2.147 -2.537 1.00 96.81 74 ILE A O 1
ATOM 524 N N . PRO A 1 75 ? 9.656 1.637 -1.158 1.00 97.19 75 PRO A N 1
ATOM 525 C CA . PRO A 1 75 ? 9.680 0.216 -1.462 1.00 97.19 75 PRO A CA 1
ATOM 526 C C . PRO A 1 75 ? 9.263 -0.025 -2.908 1.00 97.19 75 PRO A C 1
ATOM 528 O O . PRO A 1 75 ? 8.397 0.671 -3.449 1.00 97.19 75 PRO A O 1
ATOM 531 N N . TYR A 1 76 ? 9.860 -1.041 -3.517 1.00 97.19 76 TYR A N 1
ATOM 532 C CA . TYR A 1 76 ? 9.532 -1.447 -4.871 1.00 97.19 76 TYR A CA 1
ATOM 533 C C . TYR A 1 76 ? 9.639 -2.958 -5.039 1.00 97.19 76 TYR A C 1
ATOM 535 O O . TYR A 1 76 ? 10.382 -3.625 -4.319 1.00 97.19 76 TYR A O 1
ATOM 543 N N . PHE A 1 77 ? 8.894 -3.499 -5.997 1.00 96.06 77 PHE A N 1
ATOM 544 C CA . PHE A 1 77 ? 8.943 -4.917 -6.342 1.00 96.06 77 PHE A CA 1
ATOM 545 C C . PHE A 1 77 ? 8.563 -5.148 -7.810 1.00 96.06 77 PHE A C 1
ATOM 547 O O . PHE A 1 77 ? 8.022 -4.264 -8.475 1.00 96.06 77 PHE A O 1
ATOM 554 N N . SER A 1 78 ? 8.866 -6.341 -8.327 1.00 96.31 78 SER A N 1
ATOM 555 C CA . SER A 1 78 ? 8.499 -6.737 -9.691 1.00 96.31 78 SER A CA 1
ATOM 556 C C . SER A 1 78 ? 7.084 -7.318 -9.719 1.00 96.31 78 SER A C 1
ATOM 558 O O . SER A 1 78 ? 6.812 -8.321 -9.061 1.00 96.31 78 SER A O 1
ATOM 560 N N . SER A 1 79 ? 6.187 -6.696 -10.481 1.00 94.75 79 SER A N 1
ATOM 561 C CA . SER A 1 79 ? 4.798 -7.116 -10.644 1.00 94.75 79 SER A CA 1
ATOM 562 C C . SER A 1 79 ? 4.635 -8.152 -11.771 1.00 94.75 79 SER A C 1
ATOM 564 O O . SER A 1 79 ? 5.164 -7.970 -12.879 1.00 94.75 79 SER A O 1
ATOM 566 N N . PRO A 1 80 ? 3.836 -9.217 -11.549 1.00 91.62 80 PRO A N 1
ATOM 567 C CA . PRO A 1 80 ? 3.484 -10.184 -12.590 1.00 91.62 80 PRO A CA 1
ATOM 568 C C . PRO A 1 80 ? 2.558 -9.588 -13.661 1.00 91.62 80 PRO A C 1
ATOM 570 O O . PRO A 1 80 ? 2.448 -10.143 -14.755 1.00 91.62 80 PRO A O 1
ATOM 573 N N . VAL A 1 81 ? 1.965 -8.420 -13.403 1.00 90.94 81 VAL A N 1
ATOM 574 C CA . VAL A 1 81 ? 1.133 -7.657 -14.342 1.00 90.94 81 VAL A CA 1
ATOM 575 C C . VAL A 1 81 ? 1.818 -6.321 -14.635 1.00 90.94 81 VAL A C 1
ATOM 577 O O . VAL A 1 81 ? 2.250 -5.638 -13.706 1.00 90.94 81 VAL A O 1
ATOM 580 N N . ALA A 1 82 ? 1.950 -5.955 -15.910 1.00 93.12 82 ALA A N 1
ATOM 581 C CA . ALA A 1 82 ? 2.499 -4.655 -16.286 1.00 93.12 82 ALA A CA 1
ATOM 582 C C . ALA A 1 82 ? 1.475 -3.539 -16.021 1.00 93.12 82 ALA A C 1
ATOM 584 O O . ALA A 1 82 ? 0.276 -3.730 -16.226 1.00 93.12 82 ALA A O 1
ATOM 585 N N . GLY A 1 83 ? 1.953 -2.379 -15.580 1.00 91.38 83 GLY A N 1
ATOM 586 C CA . GLY A 1 83 ? 1.151 -1.166 -15.501 1.00 91.38 83 GLY A CA 1
ATOM 587 C C . GLY A 1 83 ? 0.833 -0.604 -16.882 1.00 91.38 83 GLY A C 1
ATOM 588 O O . GLY A 1 83 ? 1.433 -0.984 -17.890 1.00 91.38 83 GLY A O 1
ATOM 589 N N . LEU A 1 84 ? -0.107 0.336 -16.920 1.00 90.12 84 LEU A N 1
ATOM 590 C CA . LEU A 1 84 ? -0.408 1.072 -18.141 1.00 90.12 84 LEU A CA 1
ATOM 591 C C . LEU A 1 84 ? 0.660 2.143 -18.397 1.00 90.12 84 LEU A C 1
ATOM 593 O O . LEU A 1 84 ? 1.152 2.746 -17.438 1.00 90.12 84 LEU A O 1
ATOM 597 N N . PRO A 1 85 ? 0.998 2.418 -19.670 1.00 89.00 85 PRO A N 1
ATOM 598 C CA . PRO A 1 85 ? 1.782 3.593 -20.015 1.00 89.00 85 PRO A CA 1
ATOM 599 C C . PRO A 1 85 ? 1.132 4.843 -19.427 1.00 89.00 85 PRO A C 1
ATOM 601 O O . PRO A 1 85 ? -0.087 5.017 -19.515 1.00 89.00 85 PRO A O 1
ATOM 604 N N . MET A 1 86 ? 1.942 5.707 -18.817 1.00 81.81 86 MET A N 1
ATOM 605 C CA . MET A 1 86 ? 1.442 6.976 -18.311 1.00 81.81 86 MET A CA 1
ATOM 606 C C . MET A 1 86 ? 0.862 7.780 -19.480 1.00 81.81 86 MET A C 1
ATOM 608 O O . MET A 1 86 ? 1.471 7.895 -20.542 1.00 81.81 86 MET A O 1
ATOM 612 N N . VAL A 1 87 ? -0.33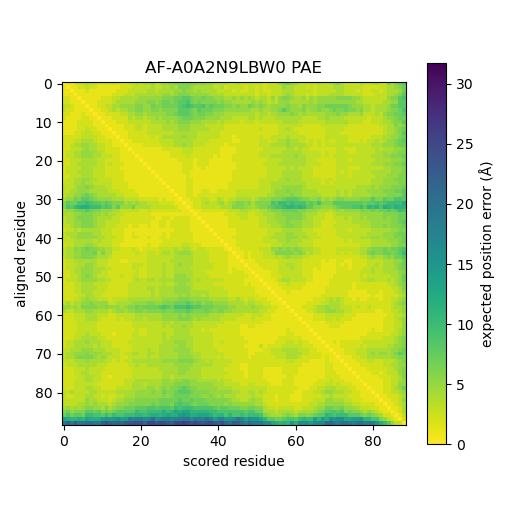7 8.334 -19.289 1.00 87.00 87 VAL A N 1
ATOM 613 C CA . VAL A 1 87 ? -0.972 9.206 -20.296 1.00 87.00 87 VAL A CA 1
ATOM 614 C C . VAL A 1 87 ? -0.240 10.547 -20.441 1.00 87.00 87 VAL A C 1
ATOM 616 O O . VAL A 1 87 ? -0.486 11.290 -21.387 1.00 87.00 87 VAL A O 1
ATOM 619 N N . HIS A 1 88 ? 0.648 10.853 -19.493 1.00 77.00 88 HIS A N 1
ATOM 620 C CA . HIS A 1 88 ? 1.541 12.006 -19.463 1.00 77.00 88 HIS A CA 1
ATOM 621 C C . HIS A 1 88 ? 2.950 11.569 -19.016 1.00 77.00 88 HIS A C 1
ATOM 623 O O . HIS A 1 88 ? 3.169 10.396 -18.739 1.00 77.00 88 HIS A O 1
ATOM 629 N N . TRP A 1 89 ? 3.904 12.493 -19.052 1.00 58.31 89 TRP A N 1
ATOM 630 C CA . TRP A 1 89 ? 5.356 12.268 -19.019 1.00 58.31 89 TRP A CA 1
ATOM 631 C C . TRP A 1 89 ? 5.921 11.800 -17.675 1.00 58.31 89 TRP A C 1
ATOM 633 O O . TRP A 1 89 ? 5.437 12.268 -16.621 1.00 58.31 89 TRP A O 1
#

Foldseek 3Di:
DWDQDPVGDTDDPDDFFPVVLVVQQVVCVVVVDDRDPVSVQRGGGDQAGAWDDWAFDDPQSQKIWTHHPPDPDTDIDGHPDHDDDPPPD

Mean predicted aligned error: 3.54 Å